Protein AF-A0A923LC84-F1 (afdb_monomer)

Foldseek 3Di:
DPDPPDQFACPDPCLVVLVVLLVVLVVVLVVLCCCCPVVVVDDPVVSVVSVVVSVVSSVVSVCVSSVVGGLDCVPDVPRQDPPRDD

Nearest PDB structures (foldseek):
  5sva-assembly1_U  TM=5.333E-01  e=5.438E+00  Saccharomyces cerevisiae
  2e9x-assembly1_A  TM=5.849E-01  e=7.340E+00  Homo sapiens

Solvent-accessible surface area (backbone atoms only — not comparable to full-atom values): 5120 Å² total; per-residue (Å²): 130,86,77,81,77,64,63,62,52,81,83,59,74,71,47,55,51,30,52,52,52,28,51,52,44,53,55,50,50,53,53,52,47,43,35,35,74,73,66,62,79,42,57,70,68,61,50,53,56,50,50,55,55,47,51,54,52,28,51,49,27,46,50,51,35,50,60,77,18,43,76,46,70,91,80,35,89,87,50,79,53,100,82,62,83,127

Sequence (86 aa):
MKKKESWIIVTNKKTYLLLAIAACIILYLVKAAISTFALKTMLMEDFLGELMVCVLIALSCIYLFVRFNTYSHLYNPDHPKPGDKV

Mean predicted aligned error: 9.08 Å

pLDDT: mean 80.97, std 17.49, range [42.06, 97.31]

Organism: NCBI:txid2763017

Structure (mmCIF, N/CA/C/O backbone):
data_AF-A0A923LC84-F1
#
_entry.id   AF-A0A923LC84-F1
#
loop_
_atom_site.group_PDB
_atom_site.id
_atom_site.type_symbol
_atom_site.label_atom_id
_atom_site.label_alt_id
_atom_site.label_comp_id
_atom_site.label_asym_id
_atom_site.label_entity_id
_atom_site.label_seq_id
_atom_site.pdbx_PDB_ins_code
_atom_site.Cartn_x
_atom_site.Cartn_y
_atom_site.Cartn_z
_atom_site.occupancy
_atom_site.B_iso_or_equiv
_atom_site.auth_seq_id
_atom_site.auth_comp_id
_atom_site.auth_asym_id
_atom_site.auth_atom_id
_atom_site.pdbx_PDB_model_num
ATOM 1 N N . MET A 1 1 ? -20.894 23.734 22.352 1.00 42.22 1 MET A N 1
ATOM 2 C CA . MET A 1 1 ? -19.820 23.392 21.388 1.00 42.22 1 MET A CA 1
ATOM 3 C C . MET A 1 1 ? -20.213 22.119 20.651 1.00 42.22 1 MET A C 1
ATOM 5 O O . MET A 1 1 ? -20.399 21.106 21.312 1.00 42.22 1 MET A O 1
ATOM 9 N N . LYS A 1 2 ? -20.395 22.154 19.322 1.00 42.06 2 LYS A N 1
ATOM 10 C CA . LYS A 1 2 ? -20.609 20.926 18.535 1.00 42.06 2 LYS A CA 1
ATOM 11 C C . LYS A 1 2 ? -19.306 20.125 18.561 1.00 42.06 2 LYS A C 1
ATOM 13 O O . LYS A 1 2 ? -18.300 20.590 18.028 1.00 42.06 2 LYS A O 1
ATOM 18 N N . LYS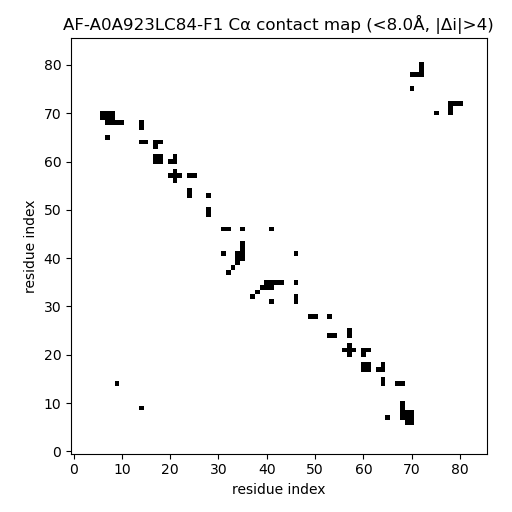 A 1 3 ? -19.304 18.975 19.239 1.00 49.31 3 LYS A N 1
ATOM 19 C CA . LYS A 1 3 ? -18.176 18.038 19.235 1.00 49.31 3 LYS A CA 1
ATOM 20 C C . LYS A 1 3 ? -17.958 17.644 17.772 1.00 49.31 3 LYS A C 1
ATOM 22 O O . LYS A 1 3 ? -18.877 17.140 17.138 1.00 49.31 3 LYS A O 1
ATOM 27 N N . LYS A 1 4 ? -16.794 17.970 17.205 1.00 50.50 4 LYS A N 1
ATOM 28 C CA . LYS A 1 4 ? -16.411 17.511 15.866 1.00 50.50 4 LYS A CA 1
ATOM 29 C C . LYS A 1 4 ? -16.269 15.997 15.987 1.00 50.50 4 LYS A C 1
ATOM 31 O O . LYS A 1 4 ? -15.297 15.529 16.573 1.00 50.50 4 LYS A O 1
ATOM 36 N N . GLU A 1 5 ? -17.280 15.249 15.565 1.00 57.19 5 GLU A N 1
ATOM 37 C CA . GLU A 1 5 ? -17.203 13.793 15.589 1.00 57.19 5 GLU A CA 1
ATOM 38 C C . GLU A 1 5 ? -16.077 13.378 14.644 1.00 57.19 5 GLU A C 1
ATOM 40 O O . GLU A 1 5 ? -16.080 13.703 13.456 1.00 57.19 5 GLU A O 1
ATOM 45 N N . SER A 1 6 ? -15.040 12.760 15.210 1.00 56.12 6 SER A N 1
ATOM 46 C CA . SER A 1 6 ? -13.973 12.163 14.421 1.00 56.12 6 SER A CA 1
ATOM 47 C C . SER A 1 6 ? -14.572 10.955 13.720 1.00 56.12 6 SER A C 1
ATOM 49 O O . SER A 1 6 ? -14.954 9.995 14.378 1.00 56.12 6 SER A O 1
ATOM 51 N N . TRP A 1 7 ? -14.675 11.008 12.394 1.00 63.69 7 TRP A N 1
ATOM 52 C CA . TRP A 1 7 ? -15.266 9.935 11.584 1.00 63.69 7 TRP A CA 1
ATOM 53 C C . TRP A 1 7 ? -14.473 8.623 11.685 1.00 63.69 7 TRP A C 1
ATOM 55 O O . TRP A 1 7 ? -15.018 7.540 11.476 1.00 63.69 7 TRP A O 1
ATOM 65 N N . ILE A 1 8 ? -13.190 8.723 12.050 1.00 69.81 8 ILE A N 1
ATOM 66 C CA . ILE A 1 8 ? -12.305 7.596 12.335 1.00 69.81 8 ILE A CA 1
ATOM 67 C C . ILE A 1 8 ? -11.862 7.692 13.797 1.00 69.81 8 ILE A C 1
ATOM 69 O O . ILE A 1 8 ? -11.233 8.675 14.198 1.00 69.81 8 ILE A O 1
ATOM 73 N N . ILE A 1 9 ? -12.175 6.677 14.597 1.00 72.00 9 ILE A N 1
ATOM 74 C CA . ILE A 1 9 ? -11.732 6.553 15.988 1.00 72.00 9 ILE A CA 1
ATOM 75 C C . ILE A 1 9 ? -11.009 5.219 16.111 1.00 72.00 9 ILE A C 1
ATOM 77 O O . ILE A 1 9 ? -11.602 4.150 15.987 1.00 72.00 9 ILE A O 1
ATOM 81 N N . VAL A 1 10 ? -9.702 5.290 16.355 1.00 72.06 10 VAL A N 1
ATOM 82 C CA . VAL A 1 10 ? -8.860 4.102 16.484 1.00 72.06 10 VAL A CA 1
ATOM 83 C C . VAL A 1 10 ? -8.918 3.588 17.916 1.00 72.06 10 VAL A C 1
ATOM 85 O O . VAL A 1 10 ? -8.222 4.089 18.798 1.00 72.06 10 VAL A O 1
ATOM 88 N N . THR A 1 11 ? -9.761 2.586 18.157 1.00 70.19 11 THR A N 1
ATOM 89 C CA . THR A 1 11 ? -9.886 1.931 19.470 1.00 70.19 11 THR A CA 1
ATOM 90 C C . THR A 1 11 ? -8.823 0.849 19.658 1.00 70.19 11 THR A C 1
ATOM 92 O O . THR A 1 11 ? -8.186 0.765 20.707 1.00 70.19 11 THR A O 1
ATOM 95 N N . ASN A 1 12 ? -8.564 0.054 18.617 1.00 76.94 12 ASN A N 1
ATOM 96 C CA . ASN A 1 12 ? -7.531 -0.974 18.620 1.00 76.94 12 ASN A CA 1
ATOM 97 C C . ASN A 1 12 ? -6.261 -0.473 17.921 1.00 76.94 12 ASN A C 1
ATOM 99 O O . ASN A 1 12 ? -6.197 -0.416 16.696 1.00 76.94 12 ASN A O 1
ATOM 103 N N . LYS A 1 13 ? -5.205 -0.199 18.698 1.00 80.75 13 LYS A N 1
ATOM 104 C CA . LYS A 1 13 ? -3.911 0.281 18.178 1.00 80.75 13 LYS A CA 1
ATOM 105 C C . LYS A 1 13 ? -3.254 -0.670 17.166 1.00 80.75 13 LYS A C 1
ATOM 107 O O . LYS A 1 13 ? -2.434 -0.223 16.373 1.00 80.75 13 LYS A O 1
ATOM 112 N N . LYS A 1 14 ? -3.611 -1.961 17.149 1.00 83.50 14 LYS A N 1
ATOM 113 C CA . LYS A 1 14 ? -3.068 -2.924 16.175 1.00 83.50 14 LYS A CA 1
ATOM 114 C C . LYS A 1 14 ? -3.501 -2.617 14.741 1.00 83.50 14 LYS A C 1
ATOM 116 O O . LYS A 1 14 ? -2.802 -3.014 13.817 1.00 83.50 14 LYS A O 1
ATOM 121 N N . THR A 1 15 ? -4.600 -1.890 14.532 1.00 85.94 15 THR A N 1
ATOM 122 C CA . THR A 1 15 ? -5.051 -1.533 13.178 1.00 85.94 15 THR A CA 1
ATOM 123 C C . THR A 1 15 ? -4.065 -0.603 12.468 1.00 85.94 15 THR A C 1
ATOM 125 O O . THR A 1 15 ? -3.961 -0.677 11.248 1.00 85.94 15 THR A O 1
ATOM 128 N N . TYR A 1 16 ? -3.248 0.173 13.196 1.00 88.12 16 TYR A N 1
ATOM 129 C CA . TYR A 1 16 ? -2.148 0.951 12.607 1.00 88.12 16 TYR A CA 1
ATOM 130 C C . TYR A 1 16 ? -1.129 0.093 11.850 1.00 88.12 16 TYR A C 1
ATOM 132 O O . TYR A 1 16 ? -0.459 0.602 10.955 1.00 88.12 16 TYR A O 1
ATOM 140 N N . LEU A 1 17 ? -1.041 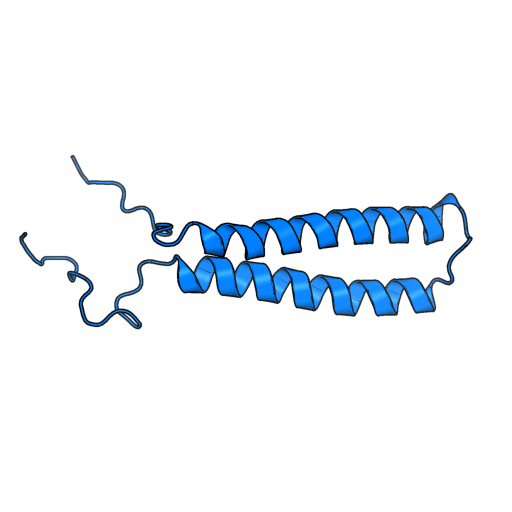-1.208 12.148 1.00 92.19 17 LEU A N 1
ATOM 141 C CA . LEU A 1 17 ? -0.196 -2.124 11.389 1.00 92.19 17 LEU A CA 1
ATOM 142 C C . LEU A 1 17 ? -0.613 -2.183 9.911 1.00 92.19 17 LEU A C 1
ATOM 144 O O . LEU A 1 17 ? 0.246 -2.288 9.047 1.00 92.19 17 LEU A O 1
ATOM 148 N N . LEU A 1 18 ? -1.907 -2.038 9.603 1.00 92.19 18 LEU A N 1
ATOM 149 C CA . LEU A 1 18 ? -2.405 -2.005 8.224 1.00 92.19 18 LEU A CA 1
ATOM 150 C 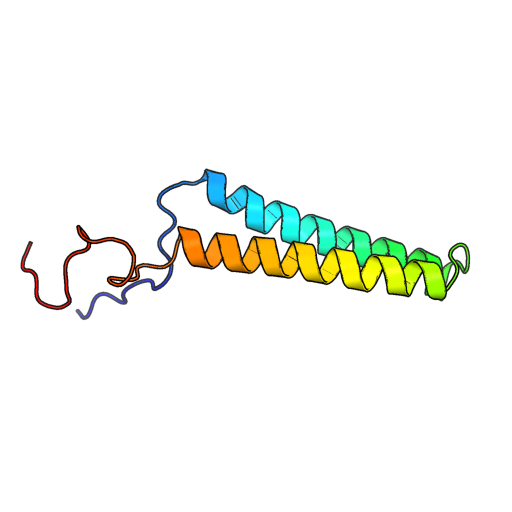C . LEU A 1 18 ? -1.895 -0.770 7.468 1.00 92.19 18 LEU A C 1
ATOM 152 O O . LEU A 1 18 ? -1.478 -0.877 6.318 1.00 92.19 18 LEU A O 1
ATOM 156 N N . LEU A 1 19 ? -1.862 0.390 8.129 1.00 92.62 19 LEU A N 1
ATOM 157 C CA . LEU A 1 19 ? -1.260 1.608 7.578 1.00 92.62 19 LEU A CA 1
ATOM 158 C C . LEU A 1 19 ? 0.253 1.462 7.396 1.00 92.62 19 LEU A C 1
ATOM 160 O O . LEU A 1 19 ? 0.783 1.875 6.369 1.00 92.62 19 LEU A O 1
ATOM 164 N N . ALA A 1 20 ? 0.941 0.852 8.364 1.00 93.94 20 ALA A N 1
ATOM 165 C CA . ALA A 1 20 ? 2.374 0.594 8.264 1.00 93.94 20 ALA A CA 1
ATOM 166 C C . ALA A 1 20 ? 2.697 -0.342 7.087 1.00 93.94 20 ALA A C 1
ATOM 168 O O . ALA A 1 20 ? 3.614 -0.063 6.321 1.00 93.94 20 ALA A O 1
ATOM 169 N N . ILE A 1 21 ? 1.903 -1.400 6.888 1.00 95.06 21 ILE A N 1
ATOM 170 C CA . ILE A 1 21 ? 2.027 -2.301 5.735 1.00 95.06 21 ILE A CA 1
ATOM 171 C C . ILE A 1 21 ? 1.816 -1.530 4.427 1.00 95.06 21 ILE A C 1
ATOM 173 O O . ILE A 1 21 ? 2.646 -1.632 3.527 1.00 95.06 21 ILE A O 1
ATOM 177 N N . ALA A 1 22 ? 0.761 -0.712 4.332 1.00 94.00 22 ALA A N 1
ATOM 178 C CA . ALA A 1 22 ? 0.516 0.113 3.148 1.00 94.00 22 ALA A CA 1
ATOM 179 C C . ALA A 1 22 ? 1.687 1.071 2.854 1.00 94.00 22 ALA A C 1
ATOM 181 O O . ALA A 1 22 ? 2.103 1.197 1.703 1.00 94.00 22 ALA A O 1
ATOM 182 N N . ALA A 1 23 ? 2.275 1.691 3.882 1.00 94.62 23 ALA A N 1
ATOM 183 C CA . ALA A 1 23 ? 3.448 2.551 3.731 1.00 94.62 23 ALA A CA 1
ATOM 184 C C . ALA A 1 23 ? 4.688 1.778 3.244 1.00 94.62 23 ALA A C 1
ATOM 186 O O . ALA A 1 23 ? 5.378 2.235 2.332 1.00 94.62 23 ALA A O 1
ATOM 187 N N . CYS A 1 24 ? 4.947 0.585 3.788 1.00 97.31 24 CYS A N 1
ATOM 188 C CA . CYS A 1 24 ? 6.037 -0.282 3.330 1.00 97.31 24 CYS A CA 1
ATOM 189 C C . CYS A 1 24 ? 5.878 -0.683 1.857 1.00 97.31 24 CYS A C 1
ATOM 191 O O . CYS A 1 24 ? 6.865 -0.718 1.124 1.00 97.31 24 CYS A O 1
ATOM 193 N N . ILE A 1 25 ? 4.647 -0.938 1.405 1.00 96.69 25 ILE A N 1
ATOM 194 C CA . ILE A 1 25 ? 4.364 -1.253 -0.001 1.00 96.69 25 ILE A CA 1
ATOM 195 C C . ILE A 1 25 ? 4.693 -0.064 -0.911 1.00 96.69 25 ILE A C 1
ATOM 197 O O . ILE A 1 25 ? 5.276 -0.252 -1.977 1.00 96.69 25 ILE A O 1
ATOM 201 N N . ILE A 1 26 ? 4.387 1.166 -0.489 1.00 93.88 26 ILE A N 1
ATOM 202 C CA . ILE A 1 26 ? 4.753 2.368 -1.252 1.00 93.88 26 ILE A CA 1
ATOM 203 C C . ILE A 1 26 ? 6.280 2.475 -1.382 1.00 93.88 26 ILE A C 1
ATOM 205 O O . ILE A 1 26 ? 6.785 2.705 -2.479 1.00 93.88 26 ILE A O 1
ATOM 209 N N . LEU A 1 27 ? 7.027 2.253 -0.295 1.00 96.62 27 LEU A N 1
ATOM 210 C CA . LEU A 1 27 ? 8.496 2.259 -0.332 1.00 96.62 27 LEU A CA 1
ATOM 211 C C . LEU A 1 27 ? 9.056 1.164 -1.251 1.00 96.62 27 LEU A C 1
ATOM 213 O O . LEU A 1 27 ? 10.005 1.410 -1.999 1.00 96.62 27 LEU A O 1
ATOM 217 N N . TYR A 1 28 ? 8.451 -0.025 -1.232 1.00 96.31 28 TYR A N 1
ATOM 218 C CA . TYR A 1 28 ? 8.801 -1.113 -2.140 1.00 96.31 28 TYR A CA 1
ATOM 219 C C . TYR A 1 28 ? 8.595 -0.712 -3.609 1.00 96.31 28 TYR A C 1
ATOM 221 O O . TYR A 1 28 ? 9.500 -0.890 -4.425 1.00 96.31 28 TYR A O 1
ATOM 229 N N . LEU A 1 29 ? 7.459 -0.091 -3.939 1.00 95.81 29 LEU A N 1
ATOM 230 C CA . LEU A 1 29 ? 7.172 0.378 -5.297 1.00 95.81 29 LEU A CA 1
ATOM 231 C C . LEU A 1 29 ? 8.149 1.452 -5.775 1.00 95.81 29 LEU A C 1
ATOM 233 O O . LEU A 1 29 ? 8.563 1.426 -6.932 1.00 95.81 29 LEU A O 1
ATOM 237 N N . VAL A 1 30 ? 8.575 2.357 -4.890 1.00 96.06 30 VAL A N 1
ATOM 238 C CA . VAL A 1 30 ? 9.621 3.341 -5.213 1.00 96.06 30 VAL A CA 1
ATOM 239 C C . VAL A 1 30 ? 10.932 2.635 -5.564 1.00 96.06 30 VAL A C 1
ATOM 241 O O . VAL A 1 30 ? 11.553 2.962 -6.576 1.00 96.06 30 VAL A O 1
ATOM 244 N N . LYS A 1 31 ? 11.340 1.626 -4.783 1.00 96.12 31 LYS A N 1
ATOM 245 C CA . LYS A 1 31 ? 12.528 0.817 -5.093 1.00 96.12 31 LYS A CA 1
ATOM 246 C C . LYS A 1 31 ? 12.387 0.107 -6.449 1.00 96.12 31 LYS A C 1
ATOM 248 O O . LYS A 1 31 ? 13.332 0.131 -7.243 1.00 96.12 31 LYS A O 1
ATOM 253 N N . ALA A 1 32 ? 11.242 -0.521 -6.719 1.00 93.81 32 ALA A N 1
ATOM 254 C CA . ALA A 1 32 ? 10.986 -1.219 -7.980 1.00 93.81 32 ALA A CA 1
ATOM 255 C C . ALA A 1 32 ? 11.034 -0.250 -9.176 1.00 93.81 32 ALA A C 1
ATOM 257 O O . ALA A 1 32 ? 11.688 -0.530 -10.182 1.00 93.81 32 ALA A O 1
ATOM 258 N N . ALA A 1 33 ? 10.460 0.948 -9.029 1.00 94.12 33 ALA A N 1
ATOM 259 C CA . ALA A 1 33 ? 10.522 1.995 -10.043 1.00 94.12 33 ALA A CA 1
ATOM 260 C C . ALA A 1 33 ? 11.967 2.449 -10.314 1.00 94.12 33 ALA A C 1
ATOM 262 O O . ALA A 1 33 ? 12.381 2.518 -11.470 1.00 94.12 33 ALA A O 1
ATOM 263 N N . ILE A 1 34 ? 12.776 2.689 -9.275 1.00 95.81 34 ILE A N 1
ATOM 264 C CA . ILE A 1 34 ? 14.201 3.033 -9.439 1.00 95.81 34 ILE A CA 1
ATOM 265 C C . ILE A 1 34 ? 14.950 1.909 -10.170 1.00 95.81 34 ILE A C 1
ATOM 267 O O . ILE A 1 34 ? 15.707 2.171 -11.105 1.00 95.81 34 ILE A O 1
ATOM 271 N N . SER A 1 35 ? 14.709 0.657 -9.779 1.00 94.12 35 SER A N 1
ATOM 272 C CA . SER A 1 35 ? 15.358 -0.518 -10.380 1.00 94.12 35 SER A CA 1
ATOM 273 C C . SER A 1 35 ? 15.028 -0.655 -11.871 1.00 94.12 35 SER A C 1
ATOM 275 O O . SER A 1 35 ? 15.888 -1.017 -12.672 1.00 94.12 35 SER A O 1
ATOM 277 N N . THR A 1 36 ? 13.804 -0.300 -12.256 1.00 94.38 36 THR A N 1
ATOM 278 C CA . THR A 1 36 ? 13.306 -0.430 -13.630 1.00 94.38 36 THR A CA 1
ATOM 279 C C . THR A 1 36 ? 13.716 0.756 -14.507 1.00 94.38 36 THR A C 1
ATOM 281 O O . THR A 1 36 ? 14.283 0.571 -15.582 1.00 94.38 36 THR A O 1
ATOM 284 N N . PHE A 1 37 ? 13.478 1.989 -14.051 1.00 94.25 37 PHE A N 1
ATOM 285 C CA . PHE A 1 37 ? 13.658 3.191 -14.873 1.00 94.25 37 PHE A CA 1
ATOM 286 C C . PHE A 1 37 ? 15.061 3.799 -14.782 1.00 94.25 37 PHE A C 1
ATOM 288 O O . PHE A 1 37 ? 15.567 4.294 -15.788 1.00 94.25 37 PHE A O 1
ATOM 295 N N . ALA A 1 38 ? 15.696 3.773 -13.605 1.00 94.44 38 ALA A N 1
ATOM 296 C CA . ALA A 1 38 ? 17.015 4.379 -13.414 1.00 94.44 38 ALA A CA 1
ATOM 297 C C . ALA A 1 38 ? 18.145 3.369 -13.642 1.00 94.44 38 ALA A C 1
ATOM 299 O O . ALA A 1 38 ? 19.091 3.655 -14.373 1.00 94.44 38 ALA A O 1
ATOM 300 N N . LEU A 1 39 ? 18.039 2.185 -13.032 1.00 93.50 39 LEU A N 1
ATOM 301 C CA . LEU A 1 39 ? 19.101 1.175 -13.066 1.00 93.50 39 LEU A CA 1
ATOM 302 C C . LEU A 1 39 ? 18.954 0.175 -14.220 1.00 93.50 39 LEU A C 1
ATOM 304 O O . LEU A 1 39 ? 19.933 -0.475 -14.574 1.00 93.50 39 LEU A O 1
ATOM 308 N N . LYS A 1 40 ? 17.758 0.061 -14.817 1.00 92.62 40 LYS A N 1
ATOM 309 C CA . LYS A 1 40 ? 17.431 -0.896 -15.892 1.00 92.62 40 LYS A CA 1
ATOM 310 C C . LYS A 1 40 ? 17.781 -2.353 -15.541 1.00 92.62 40 LYS A C 1
ATOM 312 O O . LYS A 1 40 ? 18.105 -3.145 -16.419 1.00 92.62 40 LYS A O 1
ATOM 317 N N . THR A 1 41 ? 17.727 -2.702 -14.255 1.00 91.69 41 THR A N 1
ATOM 318 C CA . THR A 1 41 ? 18.026 -4.053 -13.743 1.00 91.69 41 THR A CA 1
ATOM 319 C C . THR A 1 41 ? 16.799 -4.959 -13.707 1.00 91.69 41 THR A C 1
ATOM 321 O O . THR A 1 41 ? 16.933 -6.157 -13.488 1.00 91.69 41 THR A O 1
ATOM 324 N N . MET A 1 42 ? 15.608 -4.386 -13.868 1.00 90.69 42 MET A N 1
ATOM 325 C CA . MET A 1 42 ? 14.318 -5.070 -13.839 1.00 90.69 42 MET A CA 1
ATOM 326 C C . MET A 1 42 ? 13.595 -4.832 -15.167 1.00 90.69 42 MET A C 1
ATOM 328 O O . MET A 1 42 ? 13.681 -3.732 -15.722 1.00 90.69 42 MET A O 1
ATOM 332 N N . LEU A 1 43 ? 12.900 -5.850 -15.682 1.00 93.56 43 LEU A N 1
ATOM 333 C CA . LEU A 1 43 ? 12.093 -5.719 -16.894 1.00 93.56 43 LEU A CA 1
ATOM 334 C C . LEU A 1 43 ? 10.809 -4.931 -16.602 1.00 93.56 43 LEU A C 1
ATOM 336 O O . LEU A 1 43 ? 10.244 -5.003 -15.512 1.00 93.56 43 LEU A O 1
ATOM 340 N N . MET A 1 44 ? 10.320 -4.195 -17.603 1.00 92.31 44 MET A N 1
ATOM 341 C CA . MET A 1 44 ? 9.079 -3.417 -17.476 1.00 92.31 44 MET A CA 1
ATOM 342 C C . MET A 1 44 ? 7.855 -4.300 -17.204 1.00 92.31 44 MET A C 1
ATOM 344 O O . MET A 1 44 ? 6.954 -3.882 -16.484 1.00 92.31 44 MET A O 1
ATOM 348 N N . GLU A 1 45 ? 7.820 -5.511 -17.764 1.00 93.44 45 GLU A N 1
ATOM 349 C CA . GLU A 1 45 ? 6.719 -6.462 -17.563 1.00 93.44 45 GLU A CA 1
ATOM 350 C C . GLU A 1 45 ? 6.635 -6.917 -16.103 1.00 93.44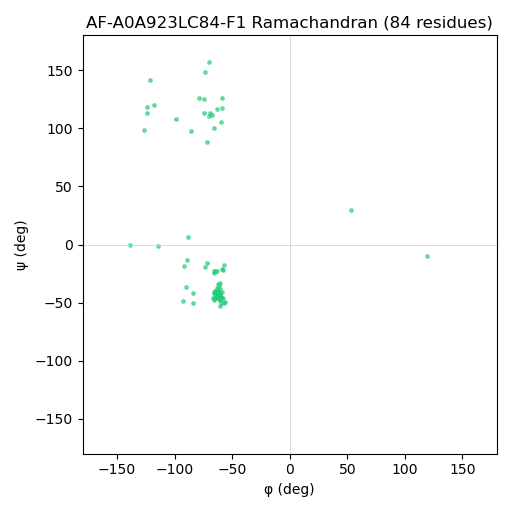 45 GLU A C 1
ATOM 352 O O . GLU A 1 45 ? 5.562 -6.853 -15.500 1.00 93.44 45 GLU A O 1
ATOM 357 N N . ASP A 1 46 ? 7.780 -7.263 -15.507 1.00 92.62 46 ASP A N 1
ATOM 358 C CA . ASP A 1 46 ? 7.874 -7.623 -14.091 1.00 92.62 46 ASP A CA 1
ATOM 359 C C . ASP A 1 46 ? 7.431 -6.451 -13.203 1.00 92.62 46 ASP A C 1
ATOM 361 O O . ASP A 1 46 ? 6.665 -6.630 -12.255 1.00 92.62 46 ASP A O 1
ATOM 365 N N . PHE A 1 47 ? 7.855 -5.227 -13.541 1.00 93.69 47 PHE A N 1
ATOM 366 C CA . PHE A 1 47 ? 7.475 -4.026 -12.797 1.00 93.69 47 PHE A CA 1
ATOM 367 C C . PHE A 1 47 ? 5.962 -3.782 -12.823 1.00 93.69 47 PHE A C 1
ATOM 369 O O . PHE A 1 47 ? 5.373 -3.467 -11.790 1.00 93.69 47 PHE A O 1
ATOM 376 N N . LEU A 1 48 ? 5.315 -3.943 -13.981 1.00 93.69 48 LEU A N 1
ATOM 377 C CA . LEU A 1 48 ? 3.862 -3.793 -14.105 1.00 93.69 48 LEU A CA 1
ATOM 378 C C . LEU A 1 48 ? 3.107 -4.864 -13.308 1.00 93.69 48 LEU A C 1
ATOM 380 O O . LEU A 1 48 ? 2.103 -4.548 -12.662 1.00 93.69 48 LEU A O 1
ATOM 384 N N . GLY A 1 49 ? 3.603 -6.105 -13.320 1.00 93.81 49 GLY A N 1
ATOM 385 C CA . GLY A 1 49 ? 3.059 -7.194 -12.511 1.00 93.81 49 GLY A CA 1
ATOM 386 C C . GLY A 1 49 ? 3.117 -6.877 -11.015 1.00 93.81 49 GLY A C 1
ATOM 387 O O . GLY A 1 49 ? 2.096 -6.935 -10.324 1.00 93.81 49 GLY A O 1
ATOM 388 N N . GLU A 1 50 ? 4.287 -6.464 -10.525 1.00 93.75 50 GLU A N 1
ATOM 389 C CA . GLU A 1 50 ? 4.466 -6.066 -9.126 1.00 93.75 50 GLU A CA 1
ATOM 390 C C . GLU A 1 50 ? 3.615 -4.846 -8.758 1.00 93.75 50 GLU A C 1
ATOM 392 O O . GLU A 1 50 ? 2.973 -4.842 -7.705 1.00 93.75 50 GLU A O 1
ATOM 397 N N . LEU A 1 51 ? 3.539 -3.840 -9.636 1.00 94.75 51 LEU A N 1
ATOM 398 C CA . LEU A 1 51 ? 2.746 -2.631 -9.423 1.00 94.75 51 LEU A CA 1
ATOM 399 C C . LEU A 1 51 ? 1.277 -2.958 -9.144 1.00 94.75 51 LEU A C 1
ATOM 401 O O . LEU A 1 51 ? 0.716 -2.477 -8.157 1.00 94.75 51 LEU A O 1
ATOM 405 N N . MET A 1 52 ? 0.667 -3.802 -9.978 1.00 95.12 52 MET A N 1
ATOM 406 C CA . MET A 1 52 ? -0.738 -4.191 -9.838 1.00 95.12 52 MET A CA 1
ATOM 407 C C . MET A 1 52 ? -1.009 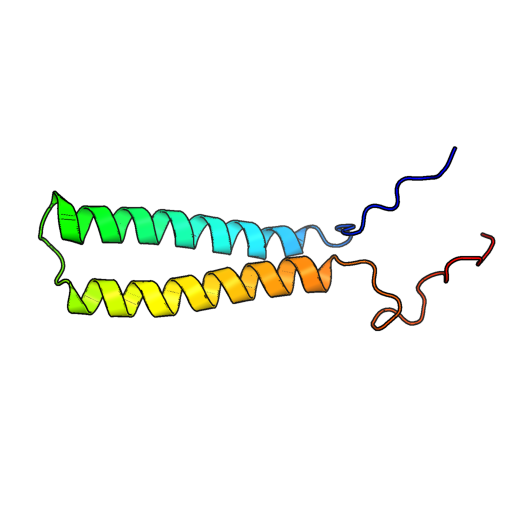-4.894 -8.504 1.00 95.12 52 MET A C 1
ATOM 409 O O . MET A 1 52 ? -1.947 -4.532 -7.788 1.00 95.12 52 MET A O 1
ATOM 413 N N . VAL A 1 53 ? -0.170 -5.870 -8.145 1.00 95.62 53 VAL A N 1
ATOM 414 C CA . VAL A 1 53 ? -0.328 -6.645 -6.906 1.00 95.62 53 VAL A CA 1
ATOM 415 C C . VAL A 1 53 ? -0.126 -5.754 -5.680 1.00 95.62 53 VAL A C 1
ATOM 417 O O . VAL A 1 53 ? -0.958 -5.749 -4.769 1.00 95.62 53 VAL A O 1
ATOM 420 N N . CYS A 1 54 ? 0.937 -4.952 -5.663 1.00 96.56 54 CYS A N 1
ATOM 421 C CA . CYS A 1 54 ? 1.241 -4.044 -4.564 1.00 96.56 54 CYS A CA 1
ATOM 422 C C . CYS A 1 54 ? 0.128 -3.015 -4.341 1.00 96.56 54 CYS A C 1
ATOM 424 O O . CYS A 1 54 ? -0.3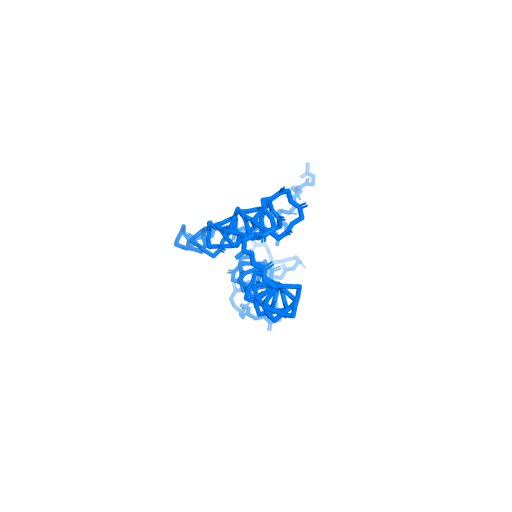06 -2.825 -3.203 1.00 96.56 54 CYS A O 1
ATOM 426 N N . VAL A 1 55 ? -0.375 -2.382 -5.405 1.00 95.19 55 VAL A N 1
ATOM 427 C CA . VAL A 1 55 ? -1.470 -1.406 -5.296 1.00 95.19 55 VAL A CA 1
ATOM 428 C C . VAL A 1 55 ? -2.723 -2.057 -4.710 1.00 95.19 55 VAL A C 1
ATOM 430 O O . VAL A 1 55 ? -3.335 -1.489 -3.805 1.00 95.19 55 VAL A O 1
ATOM 433 N N . LEU A 1 56 ? -3.075 -3.269 -5.148 1.00 97.19 56 LEU A N 1
ATOM 434 C CA . LEU A 1 56 ? -4.242 -3.985 -4.633 1.00 97.19 56 LEU A CA 1
ATOM 435 C C . LEU A 1 56 ? -4.113 -4.315 -3.137 1.00 97.19 56 LEU A C 1
ATOM 437 O O . LEU A 1 56 ? -5.068 -4.122 -2.377 1.00 97.19 56 LEU A O 1
ATOM 441 N N . ILE A 1 57 ? -2.933 -4.751 -2.687 1.00 96.50 57 ILE A N 1
ATOM 442 C CA . ILE A 1 57 ? -2.678 -5.025 -1.265 1.00 96.50 57 ILE A CA 1
ATOM 443 C C . ILE A 1 57 ? -2.722 -3.725 -0.451 1.00 96.50 57 ILE A C 1
ATOM 445 O O . ILE A 1 57 ? -3.393 -3.678 0.581 1.00 96.50 57 ILE A O 1
ATOM 449 N N . ALA A 1 58 ? -2.074 -2.653 -0.916 1.00 95.81 58 ALA A N 1
ATOM 450 C CA . ALA A 1 58 ? -2.065 -1.367 -0.217 1.00 95.81 58 ALA A CA 1
ATOM 451 C C . ALA A 1 58 ? -3.483 -0.795 -0.061 1.00 95.81 58 ALA A C 1
ATOM 453 O O . ALA A 1 58 ? -3.869 -0.392 1.039 1.00 95.81 58 ALA A O 1
ATOM 454 N N . LEU A 1 59 ? -4.285 -0.826 -1.132 1.00 95.44 59 LEU A N 1
ATOM 455 C CA . LEU A 1 59 ? -5.688 -0.412 -1.098 1.00 95.44 59 LEU A CA 1
ATOM 456 C C . LEU 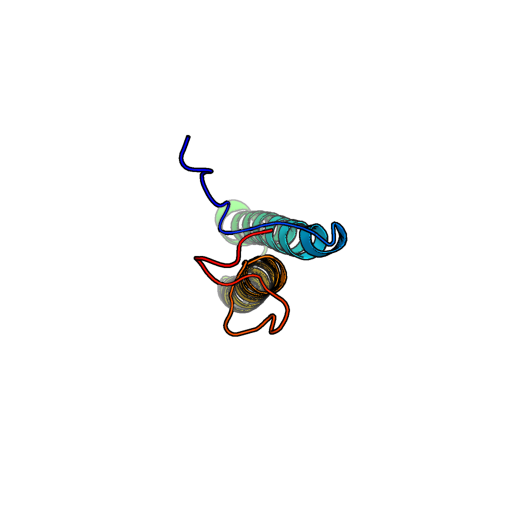A 1 59 ? -6.509 -1.277 -0.141 1.00 95.44 59 LEU A C 1
ATOM 458 O O . LEU A 1 59 ? -7.307 -0.738 0.622 1.00 95.44 59 LEU A O 1
ATOM 462 N N . SER A 1 60 ? -6.280 -2.591 -0.123 1.00 95.38 60 SER A N 1
ATOM 463 C CA . SER A 1 60 ? -6.953 -3.504 0.807 1.00 95.38 60 SER A CA 1
ATOM 464 C C . SER A 1 60 ? -6.608 -3.181 2.264 1.00 95.38 60 SER A C 1
ATOM 466 O O . SER A 1 60 ? -7.501 -3.104 3.105 1.00 95.38 60 SER A O 1
ATOM 468 N N . CYS A 1 61 ? -5.337 -2.919 2.575 1.00 94.81 61 CYS A N 1
ATOM 469 C CA . CYS A 1 61 ? -4.905 -2.523 3.915 1.00 94.81 61 CYS A CA 1
ATOM 470 C C . CYS A 1 61 ? -5.512 -1.183 4.349 1.00 94.81 61 CYS A C 1
ATOM 472 O O . CYS A 1 61 ? -6.002 -1.075 5.474 1.00 94.81 61 CYS A O 1
ATOM 474 N N . ILE A 1 62 ? -5.523 -0.179 3.466 1.00 92.69 62 ILE A N 1
ATOM 475 C CA . ILE A 1 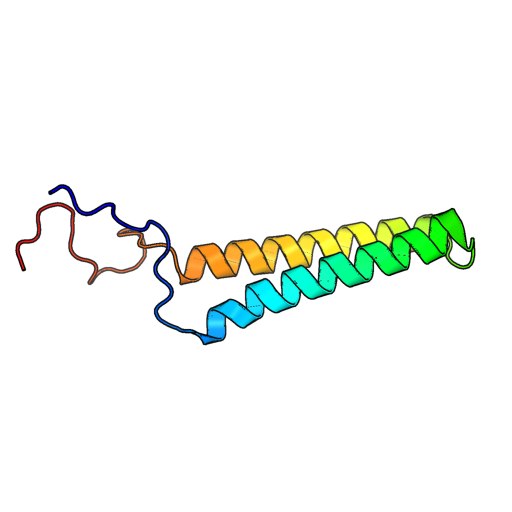62 ? -6.133 1.130 3.741 1.00 92.69 62 ILE A CA 1
ATOM 476 C C . ILE A 1 62 ? -7.642 0.977 3.940 1.00 92.69 62 ILE A C 1
ATOM 478 O O . ILE A 1 62 ? -8.186 1.499 4.913 1.00 92.69 62 ILE A O 1
ATOM 482 N N . TYR A 1 63 ? -8.311 0.224 3.065 1.00 91.31 63 TYR A N 1
ATOM 483 C CA . TYR A 1 63 ? -9.735 -0.062 3.180 1.00 91.31 63 TYR A CA 1
ATOM 484 C C . TYR A 1 63 ? -10.051 -0.729 4.517 1.00 91.31 63 TYR A C 1
ATOM 486 O O . TYR A 1 63 ? -10.913 -0.243 5.241 1.00 91.31 63 TYR A O 1
ATOM 494 N N . LEU A 1 64 ? -9.322 -1.786 4.889 1.00 89.69 64 LEU A N 1
ATOM 495 C CA . LEU A 1 64 ? -9.509 -2.484 6.160 1.00 89.69 64 LEU A CA 1
ATOM 496 C C . LEU A 1 64 ? -9.204 -1.581 7.361 1.00 89.69 64 LEU A C 1
ATOM 498 O O . LEU A 1 64 ? -9.938 -1.615 8.345 1.00 89.69 64 LEU A O 1
ATOM 502 N N . PHE A 1 65 ? -8.175 -0.734 7.283 1.00 90.31 65 PHE A N 1
ATOM 503 C CA . PHE A 1 65 ? -7.881 0.242 8.331 1.00 90.31 65 PHE A CA 1
ATOM 504 C C . PHE A 1 65 ? -9.047 1.208 8.528 1.00 90.31 65 PHE A C 1
ATOM 506 O O . PHE A 1 65 ? -9.535 1.365 9.647 1.00 90.31 65 PHE A O 1
ATOM 513 N N . VAL A 1 66 ? -9.514 1.842 7.451 1.00 85.75 66 VAL A N 1
ATOM 514 C CA . VAL A 1 66 ? -10.666 2.746 7.510 1.00 85.75 66 VAL A CA 1
ATOM 515 C C . VAL A 1 66 ? -11.864 1.975 8.044 1.00 85.75 66 VAL A C 1
ATOM 517 O O . VAL A 1 66 ? -12.515 2.420 8.981 1.00 85.75 66 VAL A O 1
ATOM 520 N N . ARG A 1 67 ? -12.107 0.774 7.530 1.00 81.56 67 ARG A N 1
ATOM 521 C CA . ARG A 1 67 ? -13.242 -0.064 7.893 1.00 81.56 67 ARG A CA 1
ATOM 522 C C . ARG A 1 67 ? -13.282 -0.432 9.374 1.00 81.56 67 ARG A C 1
ATOM 524 O O . ARG A 1 67 ? -14.342 -0.322 9.977 1.00 81.56 67 ARG A O 1
ATOM 531 N N . PHE A 1 68 ? -12.160 -0.847 9.956 1.00 81.31 68 PHE A N 1
ATOM 532 C CA . PHE A 1 68 ? -12.087 -1.227 11.369 1.00 81.31 68 PHE A CA 1
ATOM 533 C C . PHE A 1 68 ? -12.151 -0.037 12.325 1.00 81.31 68 PHE A C 1
ATOM 535 O O . PHE A 1 68 ? -12.452 -0.228 13.499 1.00 81.31 68 PHE A O 1
ATOM 542 N N . ASN A 1 69 ? -11.863 1.174 11.844 1.00 78.06 69 ASN A N 1
ATOM 543 C CA . ASN A 1 69 ? -11.800 2.367 12.684 1.00 78.06 69 ASN A CA 1
ATOM 544 C C . ASN A 1 69 ? -12.888 3.406 12.358 1.00 78.06 69 ASN A C 1
ATOM 546 O O . ASN A 1 69 ? -12.943 4.442 13.015 1.00 78.06 69 ASN A O 1
ATOM 550 N N . THR A 1 70 ? -13.749 3.170 11.364 1.00 71.88 70 THR A N 1
ATOM 551 C CA . THR A 1 70 ? -14.860 4.076 11.040 1.00 71.88 70 THR A CA 1
ATOM 552 C C . THR A 1 70 ? -16.008 3.858 12.017 1.00 71.88 70 THR A C 1
ATOM 554 O O . THR A 1 70 ? -16.523 2.748 12.155 1.00 71.88 70 THR A O 1
ATOM 557 N N . TYR A 1 71 ? -16.443 4.946 12.649 1.00 57.25 71 TYR A N 1
ATOM 558 C CA . TYR A 1 71 ? -17.645 5.011 13.478 1.00 57.25 71 TYR A CA 1
ATOM 559 C C . TYR A 1 71 ? -18.885 4.942 12.565 1.00 57.25 71 TYR A C 1
ATOM 561 O O . TYR A 1 71 ? -19.360 5.954 12.056 1.00 57.25 71 TYR A O 1
ATOM 569 N N . SER A 1 72 ? -19.367 3.732 12.262 1.00 55.47 72 SER A N 1
ATOM 570 C CA . SER A 1 72 ? -20.561 3.526 11.431 1.00 55.47 72 SER A CA 1
ATOM 571 C C . SER A 1 72 ? -21.610 2.690 12.163 1.00 55.47 72 SER A C 1
ATOM 573 O O . SER A 1 72 ? -21.387 1.515 12.459 1.00 55.47 72 SER A O 1
ATOM 575 N N . HIS A 1 73 ? -22.790 3.281 12.384 1.00 54.44 73 HIS A N 1
ATOM 576 C CA . HIS A 1 73 ? -23.977 2.624 12.960 1.00 54.44 73 HIS A CA 1
ATOM 577 C C . HIS A 1 73 ? -24.445 1.391 12.174 1.00 54.44 73 HIS A C 1
ATOM 579 O O . HIS A 1 73 ? -25.195 0.574 12.693 1.00 54.44 73 HIS A O 1
ATOM 585 N N . LEU A 1 74 ? -24.013 1.249 10.918 1.00 52.34 74 LEU A N 1
ATOM 586 C CA . LEU A 1 74 ? -24.355 0.109 10.075 1.00 52.34 74 LEU A CA 1
ATOM 587 C C . LEU A 1 74 ? -23.641 -1.184 10.527 1.00 52.34 74 LEU A C 1
ATOM 589 O O . LEU A 1 74 ? -24.038 -2.267 10.109 1.00 52.34 74 LEU A O 1
ATOM 593 N N . TYR A 1 75 ? -22.595 -1.086 11.364 1.00 53.53 75 TYR A N 1
ATOM 594 C CA . TYR A 1 75 ? -21.724 -2.222 11.707 1.00 53.53 75 TYR A CA 1
ATOM 595 C C . TYR A 1 75 ? -21.310 -2.321 13.183 1.00 53.53 75 TYR A C 1
ATOM 597 O O . TYR A 1 75 ? -20.617 -3.269 13.545 1.00 53.53 75 TYR A O 1
ATOM 605 N N . ASN A 1 76 ? -21.745 -1.392 14.038 1.00 54.53 76 ASN A N 1
ATOM 606 C CA . ASN A 1 76 ? -21.666 -1.528 15.492 1.00 54.53 76 ASN A CA 1
ATOM 607 C C . ASN A 1 76 ? -23.072 -1.296 16.084 1.00 54.53 76 ASN A C 1
ATOM 609 O O . ASN A 1 76 ? -23.483 -0.140 16.197 1.00 54.53 76 ASN A O 1
ATOM 613 N N . PRO A 1 77 ? -23.836 -2.361 16.399 1.00 57.53 77 PRO A N 1
ATOM 614 C CA . PRO A 1 77 ? -25.209 -2.235 16.893 1.00 57.53 77 PRO A CA 1
ATOM 615 C C . PRO A 1 77 ? -25.307 -1.539 18.260 1.00 57.53 77 PRO A C 1
ATOM 617 O O . PRO A 1 77 ? -26.339 -0.937 18.540 1.00 57.53 77 PRO A O 1
ATOM 620 N N . ASP A 1 78 ? -24.226 -1.537 19.049 1.00 59.25 78 ASP A N 1
ATOM 621 C CA . ASP A 1 78 ? -24.131 -0.843 20.344 1.00 59.25 78 ASP A CA 1
ATOM 622 C C . ASP A 1 78 ? -23.656 0.616 20.209 1.00 59.25 78 ASP A C 1
ATOM 624 O O . ASP A 1 78 ? -23.366 1.298 21.194 1.00 59.25 78 ASP A O 1
ATOM 628 N N . HIS A 1 79 ? -23.519 1.115 18.979 1.00 59.31 79 HIS A N 1
ATOM 629 C CA . HIS A 1 79 ? -23.075 2.478 18.742 1.00 59.31 79 HIS A CA 1
ATOM 630 C C . HIS A 1 79 ? -24.200 3.471 19.057 1.00 59.31 79 HIS A C 1
ATOM 632 O O . HIS A 1 79 ? -25.258 3.387 18.423 1.00 59.31 79 HIS A O 1
ATOM 638 N N . PRO A 1 80 ? -23.969 4.471 19.933 1.00 54.31 80 PRO A N 1
ATOM 639 C CA . PRO A 1 80 ? -24.980 5.470 20.257 1.00 54.31 80 PRO A CA 1
ATOM 640 C C . PRO A 1 80 ? -25.397 6.189 18.978 1.00 54.31 80 PRO A C 1
ATOM 642 O O . PRO A 1 80 ? -24.545 6.655 18.214 1.00 54.31 80 PRO A O 1
ATOM 645 N N . LYS A 1 81 ? -26.696 6.207 18.700 1.00 60.69 81 LYS A N 1
ATOM 646 C CA . LYS A 1 81 ? -27.280 6.883 17.543 1.00 60.69 81 LYS A CA 1
ATOM 647 C C . LYS A 1 81 ? -27.180 8.397 17.738 1.00 60.69 81 LYS A C 1
ATOM 649 O O . LYS A 1 81 ? -27.112 8.866 18.877 1.00 60.69 81 LYS A O 1
ATOM 654 N N . PRO A 1 82 ? -27.204 9.195 16.657 1.00 50.59 82 PRO A N 1
ATOM 655 C CA . PRO A 1 82 ? -27.273 10.644 16.784 1.00 50.59 82 PRO A CA 1
ATOM 656 C C . PRO A 1 82 ? -28.557 11.012 17.546 1.00 50.59 82 PRO A C 1
ATOM 658 O O . P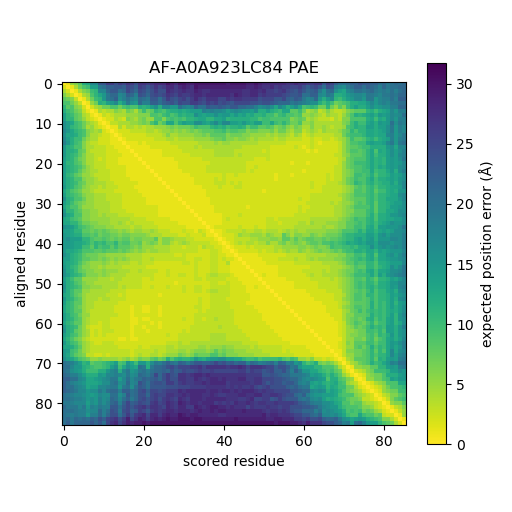RO A 1 82 ? -29.653 10.895 17.004 1.00 50.59 82 PRO A O 1
ATOM 661 N N . GLY A 1 83 ? -28.424 11.400 18.819 1.00 57.88 83 GLY A N 1
ATOM 662 C CA . GLY A 1 83 ? -29.552 11.672 19.721 1.00 57.88 83 GLY A CA 1
ATOM 663 C C . GLY A 1 83 ? -29.626 10.795 20.976 1.00 57.88 83 GLY A C 1
ATOM 664 O O . GLY A 1 83 ? -30.395 11.135 21.876 1.00 57.88 83 GLY A O 1
ATOM 665 N N . ASP A 1 84 ? -28.813 9.740 21.084 1.00 58.84 84 ASP A N 1
ATOM 666 C CA . ASP A 1 84 ? -28.708 8.961 22.319 1.00 58.84 84 ASP A CA 1
ATOM 667 C C . ASP A 1 84 ? -28.006 9.809 23.387 1.00 58.84 84 ASP A C 1
ATOM 669 O O . ASP A 1 84 ? -26.827 10.160 23.283 1.00 58.84 84 ASP A O 1
ATOM 673 N N . LYS A 1 85 ? -28.780 10.214 24.397 1.00 50.91 85 LYS A N 1
ATOM 674 C CA . LYS A 1 85 ? -28.282 10.941 25.564 1.00 50.91 85 LYS A CA 1
ATOM 675 C C . LYS A 1 85 ? -27.538 9.943 26.449 1.00 50.91 85 LYS A C 1
ATOM 677 O O . LYS A 1 85 ? -28.168 9.037 26.988 1.00 50.91 85 LYS A O 1
ATOM 682 N N . VAL A 1 86 ? -26.221 10.112 26.560 1.00 51.59 86 VAL A N 1
ATOM 683 C CA . VAL A 1 86 ? -25.416 9.524 27.644 1.00 51.59 86 VAL A CA 1
ATOM 684 C C . VAL A 1 86 ? -25.730 10.260 28.938 1.00 51.59 86 VAL A C 1
ATOM 686 O O . VAL A 1 86 ? -25.803 11.512 28.875 1.00 51.59 86 VAL A O 1
#

Secondary structure (DSSP, 8-state):
------SB----GGGHHHHHHHHHHHHHHHHHHIIIIIS--S-HHHHHHHHHHHHHHHHHHHHHHHHHHB--TTT-TTSPPTT---

Radius of gyration: 19.18 Å; Cα contacts (8 Å, |Δi|>4): 58; chains: 1; bounding box: 49×31×45 Å